Protein AF-A0A7Y3N5P8-F1 (afdb_monomer)

Structure (mmCIF, N/CA/C/O backbone):
data_AF-A0A7Y3N5P8-F1
#
_entry.id   AF-A0A7Y3N5P8-F1
#
loop_
_atom_site.group_PDB
_atom_site.id
_atom_site.type_symbol
_atom_site.label_atom_id
_atom_site.label_alt_id
_atom_site.label_comp_id
_atom_site.label_asym_id
_atom_site.label_entity_id
_atom_site.label_seq_id
_atom_site.pdbx_PDB_ins_code
_atom_site.Cartn_x
_atom_site.Cartn_y
_atom_site.Cartn_z
_atom_site.occupancy
_atom_site.B_iso_or_equiv
_atom_site.auth_seq_id
_atom_site.auth_comp_id
_atom_site.auth_asym_id
_atom_site.auth_atom_id
_atom_site.pdbx_PDB_model_num
ATOM 1 N N . MET A 1 1 ? 18.715 9.174 -20.642 1.00 36.62 1 MET A N 1
ATOM 2 C CA . MET A 1 1 ? 17.258 9.106 -20.362 1.00 36.62 1 MET A CA 1
ATOM 3 C C . MET A 1 1 ? 16.953 8.048 -19.289 1.00 36.62 1 MET A C 1
ATOM 5 O O . MET A 1 1 ? 17.389 6.913 -19.412 1.00 36.62 1 MET A O 1
ATOM 9 N N . LYS A 1 2 ? 16.276 8.473 -18.207 1.00 41.12 2 LYS A N 1
ATOM 10 C CA . LYS A 1 2 ? 15.529 7.735 -17.154 1.00 41.12 2 LYS A CA 1
ATOM 11 C C . LYS A 1 2 ? 15.835 6.232 -16.911 1.00 41.12 2 LYS A C 1
ATOM 13 O O . LYS A 1 2 ? 15.017 5.372 -17.220 1.00 41.12 2 LYS A O 1
ATOM 18 N N . LYS A 1 3 ? 16.940 5.899 -16.221 1.00 39.66 3 LYS A N 1
ATOM 19 C CA . LYS A 1 3 ? 17.174 4.538 -15.665 1.00 39.66 3 LYS A CA 1
ATOM 20 C C . LYS A 1 3 ? 16.250 4.189 -14.479 1.00 39.66 3 LYS A C 1
ATOM 22 O O . LY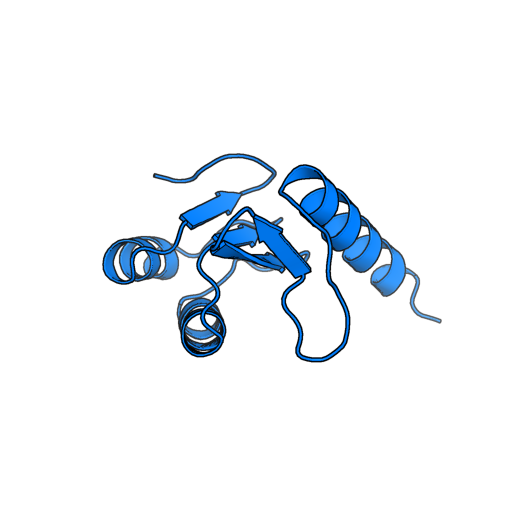S A 1 3 ? 15.988 3.017 -14.231 1.00 39.66 3 LYS A O 1
ATOM 27 N N . THR A 1 4 ? 15.715 5.185 -13.772 1.00 50.19 4 THR A N 1
ATOM 28 C CA . THR A 1 4 ? 14.880 5.010 -12.568 1.00 50.19 4 THR A CA 1
ATOM 29 C C . THR A 1 4 ? 13.468 4.484 -12.844 1.00 50.19 4 THR A C 1
ATOM 31 O O . THR A 1 4 ? 12.912 3.801 -11.992 1.00 50.19 4 THR A O 1
ATOM 34 N N . GLN A 1 5 ? 12.890 4.722 -14.029 1.00 50.38 5 GLN A N 1
ATOM 35 C CA . GLN A 1 5 ? 11.544 4.214 -14.352 1.00 50.38 5 GLN A CA 1
ATOM 36 C C . GLN A 1 5 ? 11.504 2.686 -14.518 1.00 50.38 5 GLN A C 1
ATOM 38 O O . GLN A 1 5 ? 10.522 2.060 -14.128 1.00 50.38 5 GLN A O 1
ATOM 43 N N . LYS A 1 6 ? 12.580 2.067 -15.030 1.00 58.59 6 LYS A N 1
ATOM 44 C CA . LYS A 1 6 ? 12.640 0.606 -15.219 1.00 58.59 6 LYS A CA 1
ATOM 45 C C . LYS A 1 6 ? 12.612 -0.166 -13.895 1.00 58.59 6 LYS A C 1
ATOM 47 O O . LYS A 1 6 ? 12.043 -1.252 -13.846 1.00 58.59 6 LYS A O 1
ATOM 52 N N . SER A 1 7 ? 13.202 0.366 -12.821 1.00 61.75 7 SER A N 1
ATOM 53 C CA . SER A 1 7 ? 13.290 -0.360 -11.545 1.00 61.75 7 SER A CA 1
ATOM 54 C C . SER A 1 7 ? 11.973 -0.364 -10.765 1.00 61.75 7 SER A C 1
ATOM 56 O O . SER A 1 7 ? 11.624 -1.393 -10.186 1.00 61.75 7 SER A O 1
ATOM 58 N N . GLY A 1 8 ? 11.228 0.748 -10.784 1.00 67.44 8 GLY A N 1
ATOM 59 C CA . GLY A 1 8 ? 9.898 0.841 -10.173 1.00 67.44 8 GLY A CA 1
ATOM 60 C C . GLY A 1 8 ? 8.904 -0.108 -10.839 1.00 67.44 8 GLY A C 1
ATOM 61 O O . GLY A 1 8 ? 8.314 -0.945 -10.163 1.00 67.44 8 GLY A O 1
ATOM 62 N N . TYR A 1 9 ? 8.840 -0.071 -12.172 1.00 75.44 9 TYR A N 1
ATOM 63 C CA . TYR A 1 9 ? 7.964 -0.942 -12.957 1.00 75.44 9 TYR A CA 1
ATOM 64 C C . TYR A 1 9 ? 8.256 -2.434 -12.742 1.00 75.44 9 TYR A C 1
ATOM 66 O O . TYR A 1 9 ? 7.345 -3.226 -12.513 1.00 75.44 9 TYR A O 1
ATOM 74 N N . ASN A 1 10 ? 9.534 -2.832 -12.743 1.00 80.69 10 ASN A N 1
ATOM 75 C CA . ASN A 1 10 ? 9.908 -4.227 -12.498 1.00 80.69 10 ASN A CA 1
ATOM 76 C C . ASN A 1 10 ? 9.521 -4.691 -11.087 1.00 80.69 10 ASN A C 1
ATOM 78 O O . ASN A 1 10 ? 9.149 -5.849 -10.900 1.00 80.69 10 ASN A O 1
ATOM 82 N N . TYR A 1 11 ? 9.609 -3.803 -10.092 1.00 77.25 11 TYR A N 1
ATOM 83 C CA . TYR A 1 11 ? 9.153 -4.106 -8.739 1.00 77.25 11 TYR A CA 1
ATOM 84 C C . TYR A 1 11 ? 7.630 -4.273 -8.689 1.00 77.25 11 TYR A C 1
ATOM 86 O O . TYR A 1 11 ? 7.153 -5.263 -8.138 1.00 77.25 11 TYR A O 1
ATOM 94 N N . GLU A 1 12 ? 6.879 -3.347 -9.288 1.00 78.38 12 GLU A N 1
ATOM 95 C CA . GLU A 1 12 ? 5.411 -3.378 -9.332 1.00 78.38 12 GLU A CA 1
ATOM 96 C C . GLU A 1 12 ? 4.903 -4.635 -10.031 1.00 78.38 12 GLU A C 1
ATOM 98 O O . GLU A 1 12 ? 4.092 -5.363 -9.457 1.00 78.38 12 GLU A O 1
ATOM 103 N N . LYS A 1 13 ? 5.463 -4.965 -11.200 1.00 83.25 13 LYS A N 1
ATOM 104 C CA . LYS A 1 13 ? 5.149 -6.195 -11.934 1.00 83.25 13 LYS A CA 1
ATOM 105 C C . LYS A 1 13 ? 5.443 -7.444 -11.100 1.00 83.25 13 LYS A C 1
ATOM 107 O O . LYS A 1 13 ? 4.548 -8.253 -10.874 1.00 83.25 13 LYS A O 1
ATOM 112 N N . LYS A 1 14 ? 6.659 -7.563 -10.551 1.00 85.12 14 LYS A N 1
ATOM 113 C CA . LYS A 1 14 ? 7.069 -8.728 -9.746 1.00 85.12 14 LYS A CA 1
ATOM 114 C C . LYS A 1 14 ? 6.197 -8.919 -8.506 1.00 85.12 14 LYS A C 1
ATOM 116 O O . LYS A 1 14 ? 5.900 -10.049 -8.126 1.00 85.12 14 LYS A O 1
ATOM 121 N N . MET A 1 15 ? 5.829 -7.835 -7.827 1.00 83.38 15 MET A N 1
ATOM 122 C CA . MET A 1 15 ? 4.954 -7.922 -6.658 1.00 83.38 15 MET A CA 1
ATOM 123 C C . MET A 1 15 ? 3.525 -8.264 -7.070 1.00 83.38 15 MET A C 1
ATOM 125 O O . MET A 1 15 ? 2.915 -9.109 -6.428 1.00 83.38 15 MET A O 1
ATOM 129 N N . SER A 1 16 ? 3.023 -7.688 -8.159 1.00 82.69 16 SER A N 1
ATOM 130 C CA . SER A 1 16 ? 1.695 -7.985 -8.704 1.00 82.69 16 SER A CA 1
ATOM 131 C C . SER A 1 16 ? 1.529 -9.462 -9.052 1.00 82.69 16 SER A C 1
ATOM 133 O O . SER A 1 16 ? 0.595 -10.100 -8.570 1.00 82.69 16 SER A O 1
ATOM 135 N N . GLU A 1 17 ? 2.485 -10.027 -9.796 1.00 86.88 17 GLU A N 1
ATOM 136 C CA . GLU A 1 17 ? 2.515 -11.448 -10.178 1.00 86.88 17 GLU A CA 1
ATOM 137 C C . GLU A 1 17 ? 2.552 -12.382 -8.959 1.00 86.88 17 GLU A C 1
ATOM 139 O O . GLU A 1 17 ? 1.928 -13.437 -8.954 1.00 86.88 17 GLU A O 1
ATOM 144 N N . LYS A 1 18 ? 3.238 -11.983 -7.880 1.00 85.44 18 LYS A N 1
ATOM 145 C CA . LYS A 1 18 ? 3.268 -12.754 -6.625 1.00 85.44 18 LYS A CA 1
ATOM 146 C C . LYS A 1 18 ? 1.954 -12.725 -5.849 1.00 85.44 18 LYS A C 1
ATOM 148 O O . LYS A 1 18 ? 1.780 -13.525 -4.930 1.00 85.44 18 LYS A O 1
ATOM 153 N N . ARG A 1 19 ? 1.079 -11.754 -6.114 1.00 83.75 19 ARG A N 1
ATOM 154 C CA . ARG A 1 19 ? -0.157 -11.554 -5.347 1.00 83.75 19 ARG A CA 1
ATOM 155 C C . ARG A 1 19 ? -1.377 -12.100 -6.054 1.00 83.75 19 ARG A C 1
ATOM 157 O O . ARG A 1 19 ? -2.271 -12.611 -5.387 1.00 83.75 19 ARG A O 1
ATOM 164 N N . GLY A 1 20 ? -1.423 -12.003 -7.369 1.00 86.00 20 GLY A N 1
ATOM 165 C CA . GLY A 1 20 ? -2.547 -12.495 -8.139 1.00 86.00 20 GLY A CA 1
ATOM 166 C C . GLY A 1 20 ? -2.320 -12.303 -9.623 1.00 86.00 20 GLY A C 1
ATOM 167 O O . GLY A 1 20 ? -1.188 -12.256 -10.100 1.00 86.00 20 GLY A O 1
ATOM 168 N N . VAL A 1 21 ? -3.420 -12.173 -10.354 1.00 89.56 21 VAL A N 1
ATOM 169 C CA . VAL A 1 21 ? -3.366 -11.923 -11.790 1.00 89.56 21 VAL A CA 1
ATOM 170 C C . VAL A 1 21 ? -2.929 -10.479 -11.995 1.00 89.56 21 VAL A C 1
ATOM 172 O O . VAL A 1 21 ? -3.652 -9.552 -11.620 1.00 89.56 21 VAL A O 1
ATOM 175 N N . HIS A 1 22 ? -1.735 -10.293 -12.554 1.00 90.25 22 HIS A N 1
ATOM 176 C CA . HIS A 1 22 ? -1.245 -8.981 -12.954 1.00 90.25 22 HIS A CA 1
ATOM 177 C C . HIS A 1 22 ? -2.138 -8.424 -14.069 1.00 90.25 22 HIS A C 1
ATOM 179 O O . HIS A 1 22 ? -2.392 -9.104 -15.062 1.00 90.25 22 HIS A O 1
ATOM 185 N N . ILE A 1 23 ? -2.634 -7.201 -13.882 1.00 87.62 23 ILE A N 1
ATOM 186 C CA . ILE A 1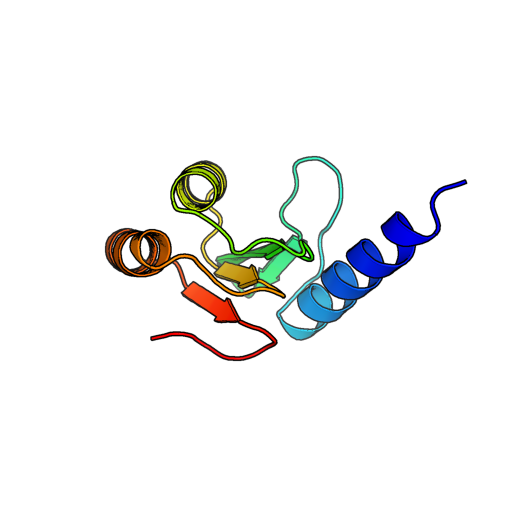 23 ? -3.458 -6.498 -14.873 1.00 87.62 23 ILE A CA 1
ATOM 187 C C . ILE A 1 23 ? -2.608 -5.401 -15.503 1.00 87.62 23 ILE A C 1
ATOM 189 O O . ILE A 1 23 ? -2.339 -5.450 -16.700 1.00 87.62 23 ILE A O 1
ATOM 193 N N . GLY A 1 24 ? -2.163 -4.444 -14.683 1.00 78.50 24 GLY A N 1
ATOM 194 C CA . GLY A 1 24 ? -1.347 -3.318 -15.121 1.00 78.50 24 GLY A CA 1
ATOM 195 C C . GLY A 1 24 ? -2.032 -2.412 -16.155 1.00 78.50 24 GLY A C 1
ATOM 196 O O . GLY A 1 24 ? -3.117 -2.681 -16.678 1.00 78.50 24 GLY A O 1
ATOM 197 N N . GLY A 1 25 ? -1.369 -1.300 -16.464 1.00 78.44 25 GLY A N 1
ATOM 198 C CA . GLY A 1 25 ? -1.781 -0.362 -17.508 1.00 78.44 25 GLY A CA 1
ATOM 199 C C . GLY A 1 25 ? -2.504 0.895 -17.000 1.00 78.44 25 GLY A C 1
ATOM 200 O O . GLY A 1 25 ? -2.939 0.960 -15.848 1.00 78.44 25 GLY A O 1
ATOM 201 N N . PRO A 1 26 ? -2.618 1.935 -17.848 1.00 77.19 26 PRO A N 1
ATOM 202 C CA . PRO A 1 26 ? -3.140 3.237 -17.440 1.00 77.19 26 PRO A CA 1
ATOM 203 C C . PRO A 1 26 ? -4.555 3.147 -16.859 1.00 77.19 26 PRO A C 1
ATOM 205 O O . PRO A 1 26 ? -5.468 2.620 -17.488 1.00 77.19 26 PRO A O 1
ATOM 208 N N . GLY A 1 27 ? -4.739 3.671 -15.645 1.00 77.75 27 GLY A N 1
ATOM 209 C CA . GLY A 1 27 ? -6.046 3.732 -14.981 1.00 77.75 27 GLY A CA 1
ATOM 210 C C . GLY A 1 27 ? -6.570 2.399 -14.433 1.00 77.75 27 GLY A C 1
ATOM 211 O O . GLY A 1 27 ? -7.633 2.391 -13.812 1.00 77.75 27 GLY A O 1
ATOM 212 N N . ARG A 1 28 ? -5.837 1.295 -14.614 1.00 86.81 28 ARG A N 1
ATOM 213 C CA . ARG A 1 28 ? -6.193 -0.038 -14.111 1.00 86.81 28 ARG A CA 1
ATOM 214 C C . ARG A 1 28 ? -5.418 -0.353 -12.822 1.00 86.81 28 ARG A C 1
ATOM 216 O O . ARG A 1 28 ? -4.363 0.236 -12.606 1.00 86.81 28 ARG A O 1
ATOM 223 N N . PRO A 1 29 ? -5.934 -1.248 -11.961 1.00 90.12 29 PRO A N 1
ATOM 224 C CA . PRO A 1 29 ? -5.179 -1.769 -10.824 1.00 90.12 29 PRO A CA 1
ATOM 225 C C . PRO A 1 29 ? -3.973 -2.594 -11.286 1.00 90.12 29 PRO A C 1
ATOM 227 O O . PRO A 1 29 ? -3.993 -3.192 -12.365 1.00 90.12 29 PRO A O 1
ATOM 230 N N . ASP A 1 30 ? -2.961 -2.702 -10.432 1.00 90.06 30 ASP A N 1
ATOM 231 C CA . ASP A 1 30 ? -1.756 -3.476 -10.739 1.00 90.06 30 ASP A CA 1
ATOM 232 C C . ASP A 1 30 ? -2.016 -4.988 -10.754 1.00 90.06 30 ASP A C 1
ATOM 234 O O . ASP A 1 30 ? -1.483 -5.711 -11.604 1.00 90.06 30 ASP A O 1
ATOM 238 N N . TYR A 1 31 ? -2.877 -5.477 -9.857 1.00 92.31 31 TYR A N 1
ATOM 239 C CA . TYR A 1 31 ? -3.279 -6.883 -9.813 1.00 92.31 31 TYR A CA 1
ATOM 240 C C . TYR A 1 31 ? -4.702 -7.093 -9.295 1.00 92.31 31 TYR A C 1
ATOM 242 O O . TYR A 1 31 ? -5.319 -6.220 -8.680 1.00 92.31 31 TYR A O 1
ATOM 250 N N . LYS A 1 32 ? -5.217 -8.304 -9.513 1.00 93.12 32 LYS A N 1
ATOM 251 C CA . LYS A 1 32 ? -6.459 -8.803 -8.919 1.00 93.12 32 LYS A CA 1
ATOM 252 C C . LYS A 1 32 ? -6.211 -10.143 -8.226 1.00 93.12 32 LYS A C 1
ATOM 254 O O . LYS A 1 32 ? -5.631 -11.055 -8.814 1.00 93.12 32 LYS A O 1
ATOM 259 N N . ARG A 1 33 ? -6.666 -10.267 -6.977 1.00 91.12 33 ARG A N 1
ATOM 260 C CA . ARG A 1 33 ? -6.581 -11.485 -6.156 1.00 91.12 33 ARG A CA 1
ATOM 261 C C . ARG A 1 33 ? -7.990 -11.916 -5.758 1.00 91.12 33 ARG A C 1
ATOM 263 O O . ARG A 1 33 ? -8.600 -11.329 -4.866 1.00 91.12 33 ARG A O 1
ATOM 270 N N . GLY A 1 34 ? -8.542 -12.904 -6.464 1.00 90.38 34 GLY A N 1
ATOM 271 C CA . GLY A 1 34 ? -9.965 -13.236 -6.350 1.00 90.38 34 GLY A CA 1
ATOM 272 C C . GLY A 1 34 ? -10.825 -12.017 -6.699 1.00 90.38 34 GLY A C 1
ATOM 273 O O . GLY A 1 34 ? -10.687 -11.460 -7.783 1.00 90.38 34 GLY A O 1
ATOM 274 N N . ASN A 1 35 ? -11.658 -11.553 -5.766 1.00 89.69 35 ASN A N 1
ATOM 275 C CA . ASN A 1 35 ? -12.495 -10.357 -5.946 1.00 89.69 35 ASN A CA 1
ATOM 276 C C . ASN A 1 35 ? -11.832 -9.043 -5.495 1.00 89.69 35 ASN A C 1
ATOM 278 O O . ASN A 1 35 ? -12.409 -7.973 -5.688 1.00 89.69 35 ASN A O 1
ATOM 282 N N . ALA A 1 36 ? -10.634 -9.095 -4.909 1.00 91.88 36 ALA A N 1
ATOM 283 C CA . ALA A 1 36 ? -9.935 -7.911 -4.424 1.00 91.88 36 ALA A CA 1
ATOM 284 C C . ALA A 1 36 ? -9.040 -7.301 -5.513 1.00 91.88 36 ALA A C 1
ATOM 286 O O . ALA A 1 36 ? -8.253 -8.001 -6.153 1.00 91.88 36 ALA A O 1
ATOM 287 N N . LEU A 1 37 ? -9.148 -5.983 -5.702 1.00 95.06 37 LEU A N 1
ATOM 288 C CA . LEU A 1 37 ? -8.245 -5.207 -6.553 1.00 95.06 37 LEU A CA 1
ATOM 289 C C . LEU A 1 37 ? -7.062 -4.706 -5.724 1.00 95.06 37 LEU A C 1
ATOM 291 O O . LEU A 1 37 ? -7.252 -4.236 -4.595 1.00 95.06 37 LEU A O 1
ATOM 295 N N . GLY A 1 38 ? -5.865 -4.800 -6.292 1.00 94.44 38 GLY A N 1
ATOM 296 C CA . GLY A 1 38 ? -4.614 -4.497 -5.622 1.00 94.44 38 GLY A CA 1
ATOM 297 C C . GLY A 1 38 ? -3.757 -3.482 -6.368 1.00 94.44 38 GLY A C 1
ATOM 298 O O . GLY A 1 38 ? -3.702 -3.492 -7.595 1.00 94.44 38 GLY A O 1
ATOM 299 N N . GLU A 1 39 ? -3.077 -2.632 -5.603 1.00 94.75 39 GLU A N 1
ATOM 300 C CA . GLU A 1 39 ? -2.106 -1.648 -6.091 1.00 94.75 39 GLU A CA 1
ATOM 301 C C . GLU A 1 39 ? -0.753 -1.867 -5.402 1.00 94.75 39 GLU A C 1
ATOM 303 O O . GLU A 1 39 ? -0.688 -2.136 -4.196 1.00 94.75 39 GLU A O 1
ATOM 308 N N . VAL A 1 40 ? 0.333 -1.712 -6.150 1.00 92.88 40 VAL A N 1
ATOM 309 C CA . VAL A 1 40 ? 1.708 -1.702 -5.665 1.00 92.88 40 VAL A CA 1
ATOM 310 C C . VAL A 1 40 ? 2.279 -0.294 -5.824 1.00 92.88 40 VAL A C 1
ATOM 312 O O . VAL A 1 40 ? 2.222 0.312 -6.885 1.00 92.88 40 VAL A O 1
ATOM 315 N N . LYS A 1 41 ? 2.880 0.241 -4.762 1.00 91.56 41 LYS A N 1
ATOM 316 C CA . LYS A 1 41 ? 3.632 1.499 -4.794 1.00 91.56 41 LYS A CA 1
ATOM 317 C C . LYS A 1 41 ? 5.117 1.227 -4.603 1.00 91.56 41 LYS A C 1
ATOM 319 O O . LYS A 1 41 ? 5.570 0.903 -3.502 1.00 91.56 41 LYS A O 1
ATOM 324 N N . ALA A 1 42 ? 5.892 1.405 -5.674 1.00 89.69 42 ALA A N 1
ATOM 325 C CA . ALA A 1 42 ? 7.354 1.311 -5.650 1.00 89.69 42 ALA A CA 1
ATOM 326 C C . ALA A 1 42 ? 8.062 2.636 -5.301 1.00 89.69 42 ALA A C 1
ATOM 328 O O . ALA A 1 42 ? 9.238 2.818 -5.627 1.00 89.69 42 ALA A O 1
ATOM 329 N N . THR A 1 43 ? 7.368 3.579 -4.661 1.00 87.00 43 THR A N 1
ATOM 330 C CA . THR A 1 43 ? 7.919 4.894 -4.313 1.00 87.00 43 THR A CA 1
ATOM 331 C C . THR A 1 43 ? 8.878 4.815 -3.130 1.00 87.00 43 THR A C 1
ATOM 333 O O . THR A 1 43 ? 8.732 3.964 -2.258 1.00 87.00 43 THR A O 1
ATOM 336 N N . ALA A 1 44 ? 9.850 5.733 -3.082 1.00 88.75 44 ALA A N 1
ATOM 337 C CA . ALA A 1 44 ? 10.759 5.869 -1.942 1.00 88.75 44 ALA A CA 1
ATOM 338 C C . ALA A 1 44 ? 10.055 6.424 -0.693 1.00 88.75 44 ALA A C 1
ATOM 340 O O . ALA A 1 44 ? 10.472 6.125 0.423 1.00 88.75 44 ALA A O 1
ATOM 341 N N . GLN A 1 45 ? 8.980 7.192 -0.879 1.00 92.19 45 GLN A N 1
ATOM 342 C CA . GLN A 1 45 ? 8.192 7.759 0.210 1.00 92.19 45 GLN A CA 1
ATOM 343 C C . GLN A 1 45 ? 7.120 6.772 0.698 1.00 92.19 45 GLN A C 1
ATOM 345 O O . GLN A 1 45 ? 6.531 6.072 -0.138 1.00 92.19 45 GLN A O 1
ATOM 350 N N . PRO A 1 46 ? 6.849 6.714 2.017 1.00 94.88 46 PRO A N 1
ATOM 351 C CA . PRO A 1 46 ? 5.741 5.943 2.564 1.00 94.88 46 PRO A CA 1
ATOM 352 C C . PRO A 1 46 ? 4.392 6.418 2.020 1.00 94.88 46 PRO A C 1
ATOM 354 O O . PRO A 1 46 ? 4.188 7.604 1.765 1.00 94.88 46 PRO A O 1
ATOM 357 N N . VAL A 1 47 ? 3.443 5.494 1.897 1.00 95.75 47 VAL A N 1
ATOM 358 C CA . VAL A 1 47 ? 2.082 5.809 1.450 1.00 95.75 47 VAL A CA 1
ATOM 359 C C . VAL A 1 47 ? 1.325 6.528 2.565 1.00 95.75 47 VAL A C 1
ATOM 361 O O . VAL A 1 47 ? 1.260 6.052 3.703 1.00 95.75 47 VAL A O 1
ATOM 364 N N . ASP A 1 48 ? 0.739 7.672 2.226 1.00 96.62 48 ASP A N 1
ATOM 365 C CA . ASP A 1 48 ? -0.029 8.514 3.136 1.00 96.62 48 ASP A CA 1
ATOM 366 C C . ASP A 1 48 ? -1.546 8.262 3.059 1.00 96.62 48 ASP A C 1
ATOM 368 O O . ASP A 1 48 ? -2.067 7.530 2.210 1.00 96.62 48 ASP A O 1
ATOM 372 N N . THR A 1 49 ? -2.286 8.892 3.972 1.00 96.50 49 THR A N 1
ATOM 373 C CA . THR A 1 49 ? -3.748 8.783 4.044 1.00 96.50 49 THR A CA 1
ATOM 374 C C . THR A 1 49 ? -4.434 9.325 2.786 1.00 96.50 49 THR A C 1
ATOM 376 O O . THR A 1 49 ? -5.440 8.768 2.350 1.00 96.50 49 THR A O 1
ATOM 379 N N . GLY A 1 50 ? -3.907 10.395 2.179 1.00 96.38 50 GLY A N 1
ATOM 380 C CA . GLY A 1 50 ? -4.471 10.978 0.957 1.00 96.38 50 GLY A CA 1
ATOM 381 C C . GLY A 1 50 ? -4.403 10.011 -0.226 1.00 96.38 50 GLY A C 1
ATOM 382 O O . GLY A 1 50 ? -5.370 9.857 -0.974 1.00 96.38 50 GLY A O 1
ATOM 383 N N . THR A 1 51 ? -3.292 9.293 -0.349 1.00 95.81 51 THR A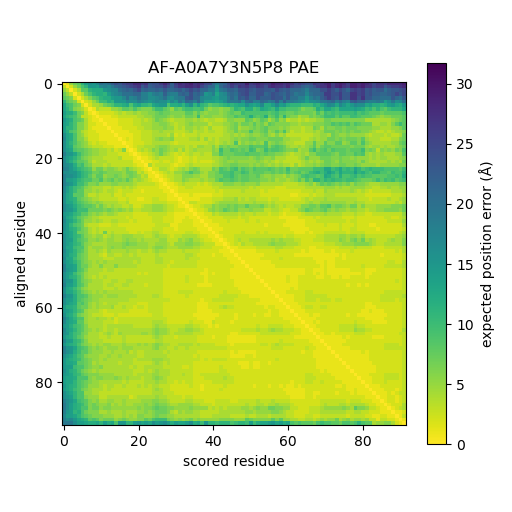 N 1
ATOM 384 C CA . THR A 1 51 ? -3.094 8.242 -1.345 1.00 95.81 51 THR A CA 1
ATOM 385 C C . THR A 1 51 ? -4.040 7.075 -1.096 1.00 95.81 51 THR A C 1
ATOM 387 O O . THR A 1 51 ? -4.712 6.635 -2.028 1.00 95.81 51 THR A O 1
ATOM 390 N N . LEU A 1 52 ? -4.180 6.615 0.152 1.00 95.94 52 LEU A N 1
ATOM 391 C CA . LEU A 1 52 ? -5.130 5.547 0.476 1.00 95.94 52 LEU A CA 1
ATOM 392 C C . LEU A 1 52 ? -6.581 5.936 0.168 1.00 95.94 52 LEU A C 1
ATOM 394 O O . LEU A 1 52 ? -7.307 5.121 -0.394 1.00 95.94 52 LEU A O 1
ATOM 398 N N . LYS A 1 53 ? -6.997 7.180 0.442 1.00 96.75 53 LYS A N 1
ATOM 399 C CA . LYS A 1 53 ? -8.327 7.691 0.057 1.00 96.75 53 LYS A CA 1
ATOM 400 C C . LYS A 1 53 ? -8.559 7.595 -1.455 1.00 96.75 53 LYS A C 1
ATOM 402 O O . LYS A 1 53 ? -9.603 7.110 -1.888 1.00 96.75 53 LYS A O 1
ATOM 407 N N . LYS A 1 54 ? -7.572 8.004 -2.260 1.00 95.50 54 LYS A N 1
ATOM 408 C CA . LYS A 1 54 ? -7.631 7.916 -3.732 1.00 95.50 54 LYS A CA 1
ATOM 409 C C . LYS A 1 54 ? -7.676 6.469 -4.231 1.00 95.50 54 LYS A C 1
ATOM 411 O O . LYS A 1 54 ? -8.373 6.170 -5.192 1.00 95.50 54 LYS A O 1
ATOM 416 N N . LEU A 1 55 ? -6.938 5.558 -3.603 1.00 94.75 55 LEU A N 1
ATOM 417 C CA . LEU A 1 55 ? -6.980 4.137 -3.963 1.00 94.75 55 LEU A CA 1
ATOM 418 C C . LEU A 1 55 ? -8.327 3.514 -3.578 1.00 94.75 55 LEU A C 1
ATOM 420 O O . LEU A 1 55 ? -8.921 2.763 -4.353 1.00 94.75 55 LEU A O 1
ATOM 424 N N . ARG A 1 56 ? -8.867 3.893 -2.419 1.00 94.56 56 ARG A N 1
ATOM 425 C CA . ARG A 1 56 ? -10.167 3.423 -1.946 1.00 94.56 56 ARG A CA 1
ATOM 426 C C . ARG A 1 56 ? -11.313 3.844 -2.863 1.00 94.56 56 ARG A C 1
ATOM 428 O O . ARG A 1 56 ? -12.202 3.021 -3.102 1.00 94.56 56 ARG A O 1
ATOM 435 N N . SER A 1 57 ? -11.290 5.073 -3.391 1.00 94.06 57 SER A N 1
ATOM 436 C CA . SER A 1 57 ? -12.296 5.547 -4.357 1.00 94.06 57 SER A CA 1
ATOM 437 C C . SER A 1 57 ? -12.251 4.761 -5.671 1.00 94.06 57 SER A C 1
ATOM 439 O O . SER A 1 57 ? -13.289 4.516 -6.278 1.00 94.06 57 SER A O 1
ATOM 441 N N . LYS A 1 58 ? -11.076 4.240 -6.044 1.00 91.94 58 LYS A N 1
ATOM 442 C CA . LYS A 1 58 ? -10.881 3.292 -7.155 1.00 91.94 58 LYS A CA 1
ATOM 443 C C . LYS A 1 58 ? -11.223 1.837 -6.807 1.00 91.94 58 LYS A C 1
ATOM 445 O O . LYS A 1 58 ? -10.906 0.933 -7.573 1.00 91.94 58 LYS A O 1
ATOM 450 N N . ARG A 1 59 ? -11.861 1.590 -5.657 1.00 94.12 59 ARG A N 1
ATOM 451 C CA . ARG A 1 59 ? -12.232 0.251 -5.159 1.00 94.12 59 ARG A CA 1
ATOM 452 C C . ARG A 1 59 ? -11.036 -0.683 -4.918 1.00 94.12 59 ARG A C 1
ATOM 454 O O . ARG A 1 59 ? -11.221 -1.894 -4.821 1.00 94.12 59 ARG A O 1
ATOM 461 N N . ILE A 1 60 ? -9.831 -0.135 -4.763 1.00 95.56 60 ILE A N 1
ATOM 462 C CA . ILE A 1 60 ? -8.654 -0.907 -4.360 1.00 95.56 60 ILE A CA 1
ATOM 463 C C . ILE A 1 60 ? -8.835 -1.343 -2.908 1.00 95.56 60 ILE A C 1
ATOM 465 O O . ILE A 1 60 ? -9.174 -0.537 -2.036 1.00 95.56 60 ILE A O 1
ATOM 469 N N . LYS A 1 61 ? -8.628 -2.635 -2.663 1.00 95.44 61 LYS A N 1
ATOM 470 C CA . LYS A 1 61 ? -8.760 -3.269 -1.348 1.00 95.44 61 LYS A CA 1
ATOM 471 C C . LYS A 1 61 ? -7.423 -3.719 -0.779 1.00 95.44 61 LYS A C 1
ATOM 473 O O . LYS A 1 61 ? -7.310 -3.833 0.437 1.00 95.44 61 LYS A O 1
ATOM 478 N N . GLU A 1 62 ? -6.417 -3.918 -1.624 1.00 95.69 62 GLU A N 1
ATOM 479 C CA . GLU A 1 62 ? -5.078 -4.335 -1.208 1.00 95.69 62 GLU A CA 1
ATOM 480 C C . GLU A 1 62 ? -4.036 -3.323 -1.672 1.00 95.69 62 GLU A C 1
ATOM 482 O O . GLU A 1 62 ? -4.020 -2.922 -2.833 1.00 95.69 62 GLU A O 1
ATOM 487 N N . VAL A 1 63 ? -3.156 -2.902 -0.767 1.00 95.19 63 VAL A N 1
ATOM 488 C CA . VAL A 1 63 ? -2.083 -1.959 -1.088 1.00 95.19 63 VAL A CA 1
ATOM 489 C C . VAL A 1 63 ? -0.763 -2.521 -0.592 1.00 95.19 63 VAL A C 1
ATOM 491 O O . VAL A 1 63 ? -0.598 -2.800 0.594 1.00 95.19 63 VAL A O 1
ATOM 494 N N . GLU A 1 64 ? 0.186 -2.674 -1.507 1.00 94.31 64 GLU A N 1
ATOM 495 C CA . GLU A 1 64 ? 1.561 -3.071 -1.226 1.00 94.31 64 GLU A CA 1
ATOM 496 C C . GLU A 1 64 ? 2.467 -1.848 -1.389 1.00 94.31 64 GLU A C 1
ATOM 498 O O . GLU A 1 64 ? 2.424 -1.172 -2.413 1.00 94.31 64 GLU A O 1
ATOM 503 N N . SER A 1 65 ? 3.297 -1.551 -0.394 1.00 94.12 65 SER A N 1
ATOM 504 C CA . SER A 1 65 ? 4.235 -0.428 -0.441 1.00 94.12 65 SER A CA 1
ATOM 505 C C . SER A 1 65 ? 5.663 -0.900 -0.209 1.00 94.12 65 SER A C 1
ATOM 507 O O . SER A 1 65 ? 5.953 -1.620 0.752 1.00 94.12 65 SER A O 1
ATOM 509 N N . LYS A 1 66 ? 6.585 -0.445 -1.063 1.00 92.19 66 LYS A N 1
ATOM 510 C CA . LYS A 1 66 ? 8.022 -0.698 -0.893 1.00 92.19 66 LYS A CA 1
ATOM 511 C C . LYS A 1 66 ? 8.595 0.019 0.334 1.00 92.19 66 LYS A C 1
ATOM 513 O O . LYS A 1 66 ? 9.453 -0.542 1.016 1.00 92.19 66 LYS A O 1
ATOM 518 N N . SER A 1 67 ? 8.121 1.234 0.604 1.00 92.56 67 SER A N 1
ATOM 519 C CA . SER A 1 67 ? 8.590 2.100 1.696 1.00 92.56 67 SER A CA 1
ATOM 520 C C . SER A 1 67 ? 7.644 2.147 2.898 1.00 92.56 67 SER A C 1
ATOM 522 O O . SER A 1 67 ? 7.8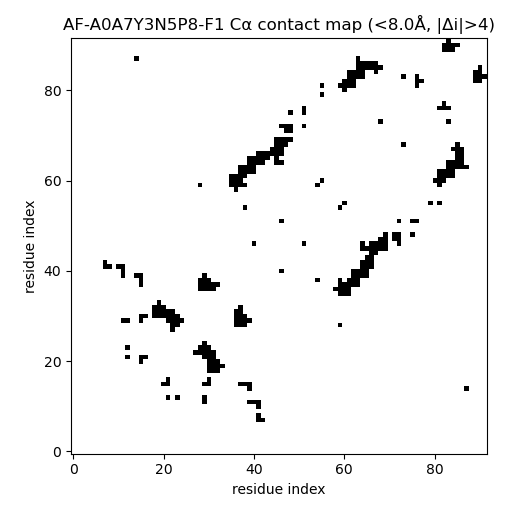16 2.973 3.790 1.00 92.56 67 SER A O 1
ATOM 524 N N . GLY A 1 68 ? 6.632 1.277 2.926 1.00 95.25 68 GLY A N 1
ATOM 525 C CA . GLY A 1 68 ? 5.662 1.204 4.015 1.00 95.25 68 GLY A CA 1
ATOM 526 C C . GLY A 1 68 ? 4.615 2.318 3.982 1.00 95.25 68 GLY A C 1
ATOM 527 O O . GLY A 1 68 ? 4.284 2.866 2.924 1.00 95.25 68 GLY A O 1
ATOM 528 N N . PHE A 1 69 ? 4.059 2.621 5.153 1.00 96.25 69 PHE A N 1
ATOM 529 C CA . PHE A 1 69 ? 2.913 3.517 5.332 1.00 96.25 69 PHE A CA 1
ATOM 530 C C . PHE A 1 69 ? 3.161 4.491 6.474 1.00 96.25 69 PHE A C 1
ATOM 532 O O . PHE A 1 69 ? 3.778 4.138 7.483 1.00 96.25 69 PHE A O 1
ATOM 539 N N . THR A 1 70 ? 2.625 5.702 6.351 1.00 96.25 70 THR A N 1
ATOM 540 C CA . THR A 1 70 ? 2.697 6.685 7.434 1.00 96.25 70 THR A CA 1
ATOM 541 C C . THR A 1 70 ? 1.856 6.245 8.641 1.00 96.25 70 THR A C 1
ATOM 543 O O . THR A 1 70 ? 0.904 5.468 8.521 1.00 96.25 70 THR A O 1
ATOM 546 N 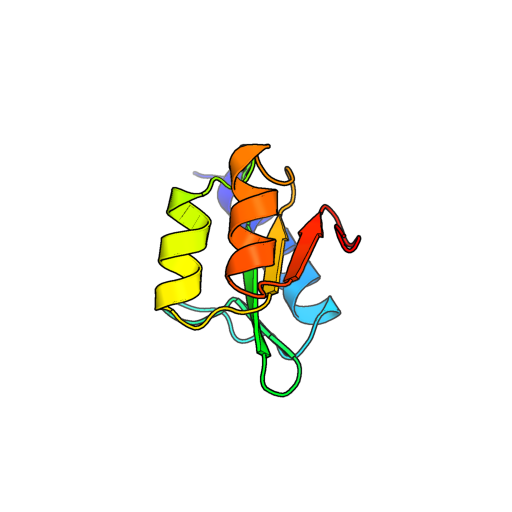N . LYS A 1 71 ? 2.184 6.759 9.835 1.00 94.56 71 LYS A N 1
ATOM 547 C CA . LYS A 1 71 ? 1.416 6.502 11.069 1.00 94.56 71 LYS A CA 1
ATOM 548 C C . LYS A 1 71 ? -0.097 6.762 10.915 1.00 94.56 71 LYS A C 1
ATOM 550 O O . LYS A 1 71 ? -0.847 5.874 11.306 1.00 94.56 71 LYS A O 1
ATOM 555 N N . PRO A 1 72 ? -0.571 7.879 10.318 1.00 95.75 72 PRO A N 1
ATOM 556 C CA . PRO A 1 72 ? -2.009 8.112 10.127 1.00 95.75 72 PRO A CA 1
ATOM 557 C C . PRO A 1 7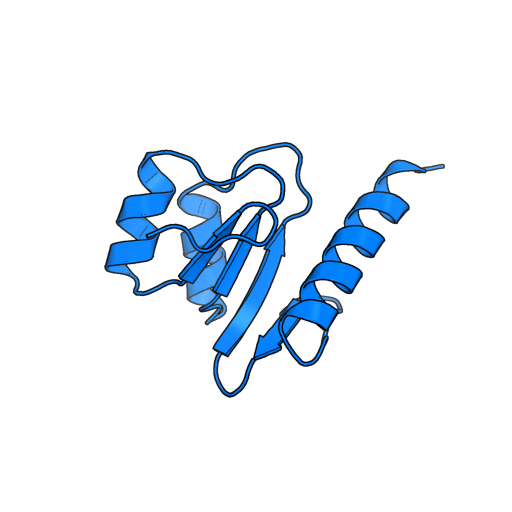2 ? -2.649 7.265 9.012 1.00 95.75 72 PRO A C 1
ATOM 559 O O . PRO A 1 72 ? -3.873 7.133 8.972 1.00 95.75 72 PRO A O 1
ATOM 562 N N . ALA A 1 73 ? -1.865 6.666 8.111 1.00 95.44 73 ALA A N 1
ATOM 563 C CA . ALA A 1 73 ? -2.391 5.833 7.029 1.00 95.44 73 ALA A CA 1
ATOM 564 C C . ALA A 1 73 ? -2.883 4.462 7.529 1.00 95.44 73 ALA A C 1
ATOM 566 O O . ALA A 1 73 ? -3.915 3.969 7.075 1.00 95.44 73 ALA A O 1
ATOM 567 N N . LYS A 1 74 ? -2.191 3.869 8.508 1.00 94.69 74 LYS A N 1
ATOM 568 C CA . LYS A 1 74 ? -2.548 2.568 9.102 1.00 94.69 74 LYS A CA 1
ATOM 569 C C . LYS A 1 74 ? -3.952 2.539 9.743 1.00 94.69 74 LYS A C 1
ATOM 571 O O . LYS A 1 74 ? -4.746 1.682 9.355 1.00 94.69 74 LYS A O 1
ATOM 576 N N . PRO A 1 75 ? -4.321 3.459 10.662 1.00 95.56 75 PRO A N 1
ATOM 577 C CA . PRO A 1 75 ? -5.660 3.464 11.249 1.00 95.56 75 PRO A CA 1
ATOM 578 C C . PRO A 1 75 ? -6.746 3.787 10.216 1.00 95.56 75 PRO A C 1
ATOM 580 O O . PRO A 1 75 ? -7.834 3.220 10.285 1.00 95.56 75 PRO A O 1
ATOM 583 N N . PHE A 1 76 ? -6.450 4.633 9.220 1.00 95.44 76 PHE A N 1
ATOM 584 C CA . PHE A 1 76 ? -7.371 4.885 8.111 1.00 95.44 76 PHE A CA 1
ATOM 585 C C . PHE A 1 76 ? -7.662 3.605 7.317 1.00 95.44 76 PHE A C 1
ATOM 587 O O . PHE A 1 76 ? -8.822 3.272 7.094 1.00 95.44 76 PHE A O 1
ATOM 594 N N . ALA A 1 77 ? -6.625 2.852 6.943 1.00 95.00 77 ALA A N 1
ATOM 595 C CA . ALA A 1 77 ? -6.792 1.589 6.231 1.00 95.00 77 ALA A CA 1
ATOM 596 C C . ALA A 1 77 ? -7.613 0.577 7.033 1.00 95.00 77 ALA A C 1
ATOM 598 O O . ALA A 1 77 ? -8.501 -0.062 6.475 1.00 95.00 77 ALA A O 1
ATOM 599 N N . LYS A 1 78 ? -7.366 0.476 8.345 1.00 94.44 78 LYS A N 1
ATOM 600 C CA . LYS A 1 78 ? -8.140 -0.392 9.240 1.00 94.44 78 LYS A CA 1
ATOM 601 C C . LYS A 1 78 ? -9.623 -0.012 9.251 1.00 94.44 78 LYS A C 1
ATOM 603 O O . LYS A 1 78 ? -10.468 -0.891 9.108 1.00 94.44 78 LYS A O 1
ATOM 608 N N . LYS A 1 79 ? -9.935 1.286 9.355 1.00 94.88 79 LYS A N 1
ATOM 609 C CA . LYS A 1 79 ? -11.313 1.805 9.293 1.00 94.88 79 LYS A CA 1
ATOM 610 C C . LYS A 1 79 ? -11.994 1.465 7.962 1.00 94.88 79 LYS A C 1
ATOM 612 O O . LYS A 1 79 ? -13.141 1.042 7.951 1.00 94.88 79 LYS A O 1
ATOM 617 N N . GLU A 1 80 ? -11.273 1.608 6.855 1.00 94.12 80 GLU A N 1
ATOM 618 C CA . GLU A 1 80 ? -11.781 1.362 5.497 1.00 94.12 80 GLU A CA 1
ATOM 619 C C . GLU A 1 80 ? -11.702 -0.109 5.049 1.00 94.12 80 GLU A C 1
ATOM 621 O O . GLU A 1 80 ? -12.026 -0.429 3.896 1.00 94.12 80 GLU A O 1
ATOM 626 N N . GLN A 1 81 ? -11.266 -1.002 5.946 1.00 94.25 81 GLN A N 1
ATOM 627 C CA . GLN A 1 81 ? -11.051 -2.428 5.689 1.00 94.25 81 GLN A CA 1
ATOM 628 C C . GLN A 1 81 ? -10.140 -2.675 4.473 1.00 94.25 81 GLN A C 1
ATOM 630 O O . GLN A 1 81 ? -10.409 -3.524 3.620 1.00 94.25 81 GLN A O 1
ATOM 635 N N . MET A 1 82 ? -9.073 -1.882 4.364 1.00 95.00 82 MET A N 1
ATOM 636 C CA . MET A 1 82 ? -8.021 -2.049 3.367 1.00 95.00 82 MET A CA 1
ATOM 637 C C . MET A 1 82 ? -6.890 -2.904 3.936 1.00 95.00 82 MET A C 1
ATOM 639 O O . MET A 1 82 ? -6.434 -2.697 5.059 1.00 95.00 82 MET A O 1
ATOM 643 N N . VAL A 1 83 ? -6.400 -3.840 3.130 1.00 95.25 83 VAL A N 1
ATOM 644 C CA . VAL A 1 83 ? -5.275 -4.708 3.478 1.00 95.25 83 VAL A CA 1
ATOM 645 C C . VAL A 1 83 ? -3.977 -3.999 3.111 1.00 95.25 83 VAL A C 1
ATOM 647 O O . VAL A 1 83 ? -3.732 -3.720 1.936 1.00 95.25 83 VAL A O 1
ATOM 650 N N . LEU A 1 84 ? -3.132 -3.729 4.106 1.00 95.31 84 LEU A N 1
ATOM 651 C CA . LEU A 1 84 ? -1.831 -3.096 3.903 1.00 95.31 84 LEU A CA 1
ATOM 652 C C . LEU A 1 84 ? -0.702 -4.119 3.947 1.00 95.31 84 LEU A C 1
ATOM 654 O O . LEU A 1 84 ? -0.653 -4.980 4.828 1.00 95.31 84 LEU A O 1
ATOM 658 N N . ARG A 1 85 ? 0.243 -4.000 3.019 1.00 93.88 85 ARG A N 1
ATOM 659 C CA . ARG A 1 85 ? 1.440 -4.836 2.979 1.00 93.88 85 ARG A CA 1
ATOM 660 C C . ARG A 1 85 ? 2.690 -4.007 2.757 1.00 93.88 85 ARG A C 1
ATOM 662 O O . ARG A 1 85 ? 2.703 -3.099 1.932 1.00 93.88 85 ARG A O 1
ATOM 669 N N . GLU A 1 86 ? 3.741 -4.337 3.487 1.00 92.75 86 GLU A N 1
ATOM 670 C CA . GLU A 1 86 ? 5.047 -3.705 3.357 1.00 92.75 86 GLU A CA 1
ATOM 671 C C . GLU A 1 86 ? 6.098 -4.755 3.019 1.00 92.75 86 GLU A C 1
ATOM 673 O O . GLU A 1 86 ? 6.302 -5.718 3.765 1.00 92.75 86 GLU A O 1
ATOM 678 N N . LYS A 1 87 ? 6.767 -4.569 1.875 1.00 87.06 87 LYS A N 1
ATOM 679 C CA . LYS A 1 87 ? 7.846 -5.446 1.384 1.00 87.06 87 LYS A CA 1
ATOM 680 C C . LYS A 1 87 ? 7.493 -6.939 1.420 1.00 87.06 87 LYS A C 1
ATOM 682 O O . LYS A 1 87 ? 8.326 -7.784 1.738 1.00 87.06 87 LYS A O 1
ATOM 687 N N . GLY A 1 88 ? 6.255 -7.286 1.107 1.00 84.19 88 GLY A N 1
ATOM 688 C CA . GLY A 1 88 ? 5.778 -8.658 1.100 1.00 84.19 88 GLY A CA 1
ATOM 689 C C . GLY A 1 88 ? 4.990 -9.068 2.348 1.00 84.19 88 GLY A C 1
ATOM 690 O O . GLY A 1 88 ? 4.304 -10.094 2.313 1.00 84.19 88 GLY A O 1
ATOM 691 N N . ARG A 1 89 ? 5.044 -8.295 3.437 1.00 88.88 89 ARG A N 1
ATOM 692 C CA . ARG A 1 89 ? 4.509 -8.683 4.751 1.00 88.88 89 ARG A CA 1
ATOM 693 C C . ARG A 1 89 ? 3.205 -7.963 5.053 1.00 88.88 89 ARG A C 1
ATOM 695 O O . ARG A 1 89 ? 3.091 -6.770 4.812 1.00 88.88 89 ARG A O 1
ATOM 702 N N . LEU A 1 90 ? 2.222 -8.692 5.575 1.00 90.38 90 LEU A N 1
ATOM 703 C CA . LEU A 1 90 ? 0.961 -8.107 6.032 1.00 90.38 90 LEU A CA 1
ATOM 704 C C . LEU A 1 90 ? 1.211 -7.219 7.255 1.00 90.38 90 LEU A C 1
ATOM 706 O O . LEU A 1 90 ? 1.851 -7.662 8.207 1.00 90.38 90 LEU A O 1
ATOM 710 N N . ILE A 1 91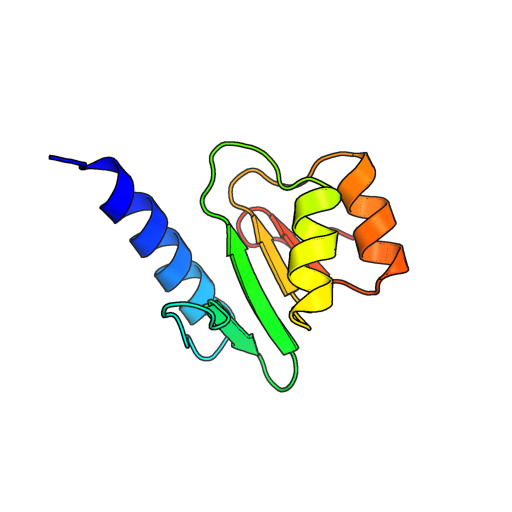 ? 0.676 -6.001 7.232 1.00 87.44 91 ILE A N 1
ATOM 711 C CA . ILE A 1 91 ? 0.628 -5.121 8.399 1.00 87.44 91 ILE A CA 1
ATOM 712 C C . ILE A 1 91 ? -0.755 -5.283 9.031 1.00 87.44 91 ILE A C 1
ATOM 714 O O . ILE A 1 91 ? -1.764 -5.130 8.342 1.00 87.44 91 ILE A O 1
ATOM 718 N N . LYS A 1 92 ? -0.780 -5.638 10.318 1.00 71.88 92 LYS A N 1
A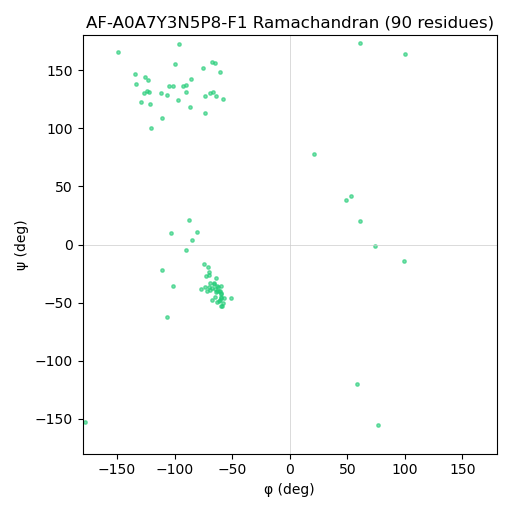TOM 719 C CA . LYS A 1 92 ? -1.999 -5.741 11.130 1.00 71.88 92 LYS A CA 1
ATOM 720 C C . LYS A 1 92 ? -2.350 -4.400 11.773 1.00 71.88 92 LYS A C 1
ATOM 722 O O . LYS A 1 92 ? -1.404 -3.634 12.070 1.00 71.88 92 LYS A O 1
#

Nearest PDB structures (foldseek):
  6krd-assembly1_g  TM=7.252E-01  e=3.028E-01  Saccharomyces cerevisiae S288C
  4b2t-assembly1_D  TM=7.587E-01  e=4.645E-01  Bos taurus
  6kre-assembly1_g  TM=7.297E-01  e=5.933E-01  Saccharomyces cerevisiae S288C
  4v94-assembly2_p  TM=8.186E-01  e=8.055E-01  Saccharomyces cerevisiae S288C
  6ks7-assembly1_g  TM=6.202E-01  e=4.938E-01  Saccharomyces cerevisiae S288C

Foldseek 3Di:
DDPPVVVQVVVLQVVQVVQAAQDDDPPAARHDHPPAGEHEAADCDAAELVNVVVCVVSVHQEYEYANHHDPRNVVSNVVSNHWYHYPHHTDD

Secondary structure (DSSP, 8-state):
--SHHHHHHHHHHHHHHHHSEE--STTS-SEEETTEEEEEE--SSPBPHHHHHHHHHTTEEEEEESS-B-T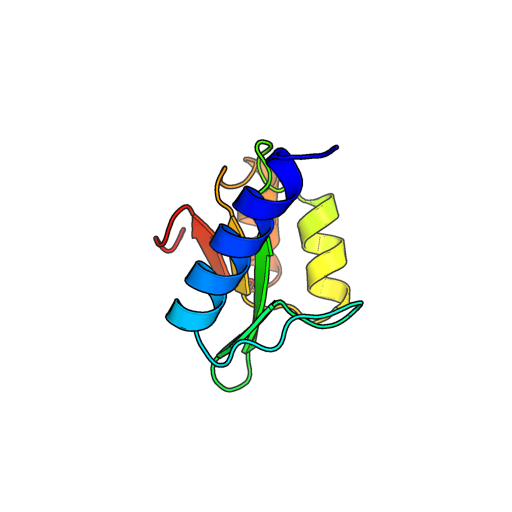THHHHHHHTTPEEEETTEEE-

Solvent-accessible surface area (backbone atoms only — not comparable to full-atom values): 5044 Å² total; per-residue (Å²): 134,76,73,67,61,59,57,35,52,52,49,32,51,56,52,19,56,75,64,31,52,60,64,47,63,92,98,48,52,34,16,36,45,88,93,40,31,24,41,60,42,62,45,85,62,48,47,41,48,70,57,49,53,57,39,44,76,70,61,38,34,32,41,37,21,63,47,33,61,37,82,73,20,54,62,50,30,60,74,70,69,37,48,44,27,38,78,89,39,80,60,130

Radius of gyration: 12.45 Å; Cα contacts (8 Å, |Δi|>4): 165; chains: 1; bounding box: 30×24×32 Å

pLDDT: mean 87.15, std 12.97, range [36.62, 96.75]

Sequence (92 aa):
MKKTQKSGYNYEKKMSEKRGVHIGGPGRPDYKRGNALGEVKATAQPVDTGTLKKLRSKRIKEVESKSGFTKPAKPFAKKEQMVLREKGRLIK

Mean predicted aligned error: 5.21 Å